Protein AF-A0A3S4GK94-F1 (afdb_monomer_lite)

Radius of gyration: 13.46 Å; chains: 1; bounding box: 30×26×32 Å

pLDDT: mean 85.86, std 12.52, range [37.81, 97.5]

Structure (mmCIF, N/CA/C/O backbone):
data_AF-A0A3S4GK94-F1
#
_entry.id   AF-A0A3S4GK94-F1
#
loop_
_atom_site.group_PDB
_atom_site.id
_atom_site.type_symbol
_atom_site.label_atom_id
_atom_site.label_alt_id
_atom_site.label_comp_id
_atom_site.label_asym_id
_atom_site.label_entity_id
_atom_site.label_seq_id
_atom_site.pdbx_PDB_ins_code
_atom_site.Cartn_x
_atom_site.Cartn_y
_atom_site.Cartn_z
_atom_site.occupancy
_atom_site.B_iso_or_equiv
_atom_site.auth_seq_id
_atom_site.auth_comp_id
_atom_site.auth_asym_id
_atom_site.auth_atom_id
_atom_site.pdbx_PDB_model_num
ATOM 1 N N . MET A 1 1 ? -9.749 -9.965 5.903 1.00 66.94 1 MET A N 1
ATOM 2 C CA . ME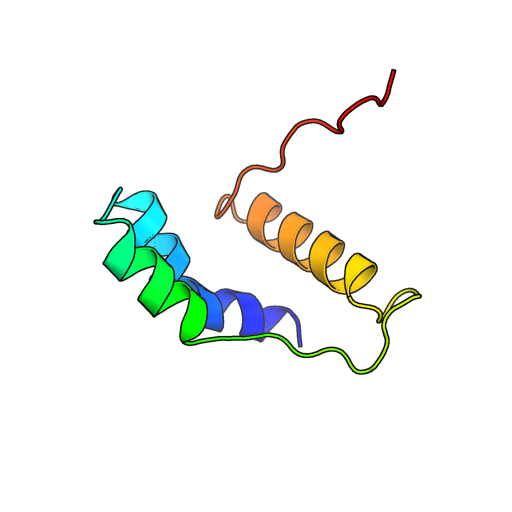T A 1 1 ? -9.53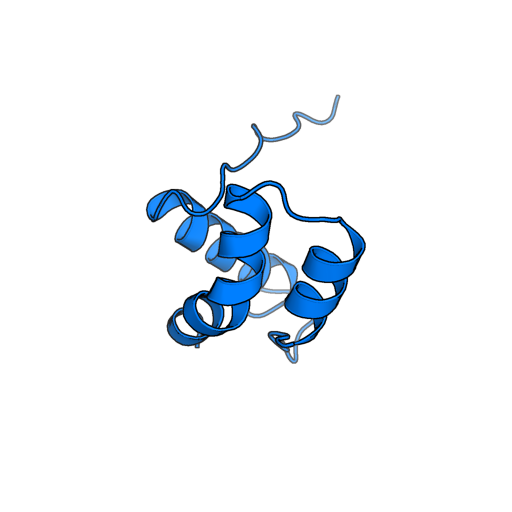7 -8.577 5.432 1.00 66.94 1 MET A CA 1
ATOM 3 C C . MET A 1 1 ? -8.098 -8.339 4.958 1.00 66.94 1 MET A C 1
ATOM 5 O O . MET A 1 1 ? -7.905 -8.261 3.757 1.00 66.94 1 MET A O 1
ATOM 9 N N . LEU A 1 2 ? -7.071 -8.349 5.823 1.00 72.56 2 LEU A N 1
ATOM 10 C CA . LEU A 1 2 ? -5.665 -8.129 5.401 1.00 72.56 2 LEU A CA 1
ATOM 11 C C . LEU A 1 2 ? -5.063 -9.234 4.508 1.00 72.56 2 LEU A C 1
ATOM 13 O O . LEU A 1 2 ? -4.114 -8.981 3.775 1.00 72.56 2 LEU A O 1
ATOM 17 N N . GLY A 1 3 ? -5.602 -10.458 4.557 1.00 72.56 3 GLY A N 1
ATOM 18 C CA . GLY A 1 3 ? -5.161 -11.552 3.681 1.00 72.56 3 GLY A CA 1
ATOM 19 C C . GLY A 1 3 ? -5.392 -11.265 2.193 1.00 72.56 3 GLY A C 1
ATOM 20 O O . GLY A 1 3 ? -4.502 -11.519 1.391 1.00 72.56 3 GLY A O 1
ATOM 21 N N . ALA A 1 4 ? -6.535 -10.659 1.848 1.00 80.88 4 ALA A N 1
ATOM 22 C CA . ALA A 1 4 ? -6.866 -10.290 0.470 1.00 80.88 4 ALA A CA 1
ATOM 23 C C . ALA A 1 4 ? -6.021 -9.110 -0.040 1.00 80.88 4 ALA A C 1
ATOM 25 O O . ALA A 1 4 ? -5.726 -9.037 -1.226 1.00 80.88 4 ALA A O 1
ATOM 26 N N . ALA A 1 5 ? -5.576 -8.216 0.854 1.00 84.69 5 ALA A N 1
ATOM 27 C CA . ALA A 1 5 ? -4.760 -7.062 0.474 1.00 84.69 5 ALA A CA 1
ATOM 28 C C . ALA A 1 5 ? -3.406 -7.462 -0.131 1.00 84.69 5 ALA A C 1
ATOM 30 O O . ALA A 1 5 ? -2.924 -6.810 -1.047 1.00 84.69 5 ALA A O 1
ATOM 31 N N . GLN A 1 6 ? -2.812 -8.563 0.336 1.00 82.31 6 GLN A N 1
ATOM 32 C CA . GLN A 1 6 ? -1.580 -9.088 -0.252 1.00 82.31 6 GLN A CA 1
ATOM 33 C C . GLN A 1 6 ? -1.782 -9.501 -1.716 1.00 82.31 6 GLN A C 1
ATOM 35 O O . GLN A 1 6 ? -0.978 -9.132 -2.563 1.00 82.31 6 GLN A O 1
ATOM 40 N N . GLN A 1 7 ? -2.846 -10.259 -1.995 1.00 89.25 7 GLN A N 1
ATOM 41 C CA . GLN A 1 7 ? -3.174 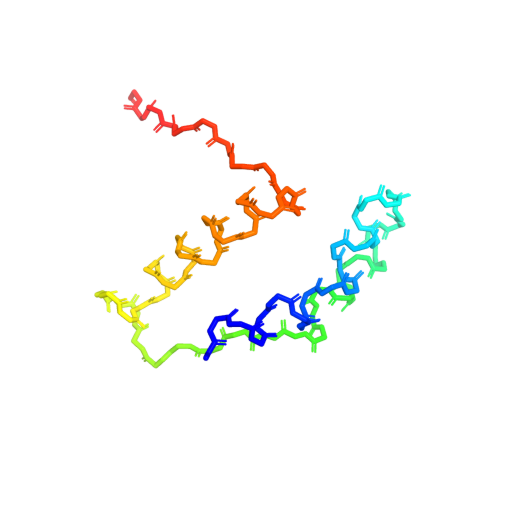-10.706 -3.351 1.00 89.25 7 GLN A CA 1
ATOM 42 C C . GLN A 1 7 ? -3.503 -9.509 -4.250 1.00 89.25 7 GLN A C 1
ATOM 44 O O . GLN A 1 7 ? -3.019 -9.437 -5.372 1.00 89.25 7 GLN A O 1
ATOM 49 N N . GLY A 1 8 ? -4.240 -8.524 -3.726 1.00 92.00 8 GLY A N 1
ATOM 50 C CA . GLY A 1 8 ? -4.550 -7.290 -4.450 1.00 92.00 8 GLY A CA 1
ATOM 51 C C . GLY A 1 8 ? -3.310 -6.505 -4.891 1.00 92.00 8 GLY A C 1
ATOM 52 O O . GLY A 1 8 ? -3.287 -5.973 -5.994 1.00 92.00 8 GLY A O 1
ATOM 53 N N . TYR A 1 9 ? -2.251 -6.482 -4.075 1.00 94.69 9 TYR A N 1
ATOM 54 C CA . TYR A 1 9 ? -0.997 -5.792 -4.405 1.00 94.69 9 TYR A CA 1
ATOM 55 C C . TYR A 1 9 ? 0.049 -6.664 -5.118 1.00 94.69 9 TYR A C 1
ATOM 57 O O . TYR A 1 9 ? 1.144 -6.175 -5.400 1.00 94.69 9 TYR A O 1
ATOM 65 N N . GLU A 1 10 ? -0.237 -7.933 -5.426 1.00 93.44 10 GLU A N 1
ATOM 66 C CA . GLU A 1 10 ? 0.749 -8.866 -5.993 1.00 93.44 10 GLU A CA 1
ATOM 67 C C . GLU A 1 10 ? 1.356 -8.348 -7.302 1.00 93.44 10 GLU A C 1
ATOM 69 O O . GLU A 1 10 ? 2.580 -8.346 -7.458 1.00 93.44 10 GLU A O 1
ATOM 74 N N . ARG A 1 11 ? 0.515 -7.818 -8.200 1.00 95.81 11 ARG A N 1
ATOM 75 C CA . ARG A 1 11 ? 0.943 -7.245 -9.483 1.00 95.81 11 ARG A CA 1
ATOM 76 C C . ARG A 1 11 ? 1.942 -6.104 -9.292 1.00 95.81 11 ARG A C 1
ATOM 78 O O . ARG A 1 11 ? 3.009 -6.103 -9.903 1.00 95.81 11 ARG A O 1
ATOM 85 N N . TYR A 1 12 ? 1.622 -5.161 -8.409 1.00 96.38 12 TYR A N 1
ATOM 86 C CA . TYR A 1 12 ? 2.508 -4.051 -8.065 1.00 96.38 12 TYR A CA 1
ATOM 87 C C . TYR A 1 12 ? 3.832 -4.544 -7.456 1.00 96.38 12 TYR A C 1
ATOM 89 O O . TYR A 1 12 ? 4.912 -4.115 -7.868 1.00 96.38 12 TYR A O 1
ATOM 97 N N . LEU A 1 13 ? 3.770 -5.482 -6.506 1.00 94.44 13 LEU A N 1
ATOM 98 C CA . LEU A 1 13 ? 4.950 -6.027 -5.830 1.00 94.44 13 LEU A CA 1
ATOM 99 C C . LEU A 1 13 ? 5.876 -6.784 -6.793 1.00 94.44 13 LEU A C 1
ATOM 101 O O . LEU A 1 13 ? 7.100 -6.696 -6.655 1.00 94.44 13 LEU A O 1
ATOM 105 N N . GLN A 1 14 ? 5.311 -7.485 -7.777 1.00 95.06 14 GLN A N 1
ATOM 106 C CA . GLN A 1 14 ? 6.066 -8.146 -8.836 1.00 95.06 14 GLN A CA 1
ATOM 107 C C . GLN A 1 14 ? 6.798 -7.131 -9.721 1.00 95.06 14 GLN A C 1
ATOM 109 O O . GLN A 1 14 ? 8.015 -7.240 -9.873 1.00 95.06 14 GLN A O 1
ATOM 114 N N . LEU A 1 15 ? 6.093 -6.119 -10.239 1.00 96.62 15 LEU A N 1
ATOM 115 C CA . LEU A 1 15 ? 6.690 -5.077 -11.085 1.00 96.62 15 LEU A CA 1
ATOM 116 C C . LEU A 1 15 ? 7.814 -4.329 -10.357 1.00 96.62 15 LEU A C 1
ATOM 118 O O . LEU A 1 15 ? 8.865 -4.056 -10.935 1.00 96.62 15 LEU A O 1
ATOM 122 N N . ARG A 1 16 ? 7.638 -4.076 -9.055 1.00 95.19 16 ARG A N 1
ATOM 123 C CA . ARG A 1 16 ? 8.677 -3.496 -8.196 1.00 95.19 16 ARG A CA 1
ATOM 124 C C . ARG A 1 16 ? 9.918 -4.386 -8.107 1.00 95.19 16 ARG A C 1
ATOM 126 O O . ARG A 1 16 ? 11.038 -3.886 -8.183 1.00 95.19 16 ARG A O 1
ATOM 133 N N . ARG A 1 17 ? 9.738 -5.701 -7.935 1.00 93.62 17 ARG A N 1
ATOM 134 C CA . ARG A 1 17 ? 10.841 -6.678 -7.866 1.00 93.62 17 ARG A CA 1
ATOM 135 C C . ARG A 1 17 ? 11.606 -6.763 -9.187 1.00 93.62 17 ARG A C 1
ATOM 137 O O . ARG A 1 17 ? 12.825 -6.896 -9.171 1.00 93.62 17 ARG A O 1
ATOM 144 N N . GLU A 1 18 ? 10.893 -6.662 -10.302 1.00 95.88 18 GLU A N 1
ATOM 145 C CA . GLU A 1 18 ? 11.447 -6.678 -11.660 1.00 95.88 18 GLU A CA 1
ATOM 146 C C . GLU A 1 18 ? 12.062 -5.333 -12.076 1.00 95.88 18 GLU A C 1
ATOM 148 O O . GLU A 1 18 ? 12.680 -5.255 -13.133 1.00 95.88 18 GLU A O 1
ATOM 153 N N . ARG A 1 19 ? 11.943 -4.290 -11.237 1.00 95.00 19 ARG A N 1
ATOM 154 C CA . ARG A 1 19 ? 12.363 -2.913 -11.547 1.00 95.00 19 ARG A CA 1
ATOM 155 C C . ARG A 1 19 ? 11.755 -2.410 -12.861 1.00 95.00 19 ARG A C 1
ATOM 157 O O . ARG A 1 19 ? 12.444 -1.806 -13.677 1.00 95.00 19 ARG A O 1
ATOM 164 N N . ALA A 1 20 ? 10.468 -2.690 -13.054 1.00 96.88 20 ALA A N 1
ATOM 165 C CA . ALA A 1 20 ? 9.718 -2.234 -14.214 1.00 96.88 20 ALA A CA 1
ATOM 166 C C . ALA A 1 20 ? 9.613 -0.700 -14.269 1.00 96.88 20 ALA A C 1
ATOM 168 O O . ALA A 1 20 ? 9.871 0.002 -13.287 1.00 96.88 20 ALA A O 1
ATOM 169 N N . GLU A 1 21 ? 9.165 -0.193 -15.416 1.00 97.50 21 GLU A N 1
ATOM 170 C CA . GLU A 1 21 ? 8.956 1.237 -15.629 1.00 97.50 21 GLU A CA 1
ATOM 171 C C . GLU A 1 21 ? 8.032 1.852 -14.558 1.00 97.50 21 GLU A C 1
ATOM 173 O O . GLU A 1 21 ? 6.970 1.284 -14.259 1.00 97.50 21 GLU A O 1
ATOM 178 N N . PRO A 1 22 ? 8.369 3.036 -14.005 1.00 96.19 22 PRO A N 1
ATOM 179 C CA . PRO A 1 22 ? 7.587 3.675 -12.946 1.00 96.19 22 PRO A CA 1
ATOM 180 C C . PRO A 1 22 ? 6.105 3.836 -13.282 1.00 96.19 22 PRO A C 1
ATOM 182 O O . PRO A 1 22 ? 5.249 3.653 -12.420 1.00 96.19 22 PRO A O 1
ATOM 185 N N . GLN A 1 23 ? 5.784 4.122 -14.544 1.00 97.25 23 GLN A N 1
ATOM 186 C CA . GLN A 1 23 ? 4.404 4.298 -14.986 1.00 97.25 23 GLN A CA 1
ATOM 187 C C . GLN A 1 23 ? 3.585 3.004 -14.895 1.00 97.25 23 GLN A C 1
ATOM 189 O O . GLN A 1 23 ? 2.431 3.040 -14.471 1.00 97.25 23 GLN A O 1
ATOM 194 N N . ALA A 1 24 ? 4.190 1.855 -15.211 1.00 95.81 24 ALA A N 1
ATOM 195 C CA . ALA A 1 24 ? 3.545 0.555 -15.055 1.00 95.81 24 ALA A CA 1
ATOM 196 C C . ALA A 1 24 ? 3.350 0.202 -13.572 1.00 95.81 24 ALA A C 1
ATOM 198 O O . ALA A 1 24 ? 2.304 -0.326 -13.198 1.00 95.81 24 ALA A O 1
ATOM 199 N N . MET A 1 25 ? 4.318 0.543 -12.713 1.00 96.00 25 MET A N 1
ATOM 200 C CA . MET A 1 25 ? 4.176 0.353 -11.266 1.00 96.00 25 MET A CA 1
ATOM 201 C C . MET A 1 25 ? 3.046 1.207 -10.679 1.00 96.00 25 MET A C 1
ATOM 203 O O . MET A 1 25 ? 2.260 0.700 -9.885 1.00 96.00 25 MET A O 1
ATOM 207 N N . LEU A 1 26 ? 2.942 2.483 -11.067 1.00 95.69 26 LEU A N 1
ATOM 208 C CA . LEU A 1 26 ? 1.886 3.387 -10.593 1.00 95.69 26 LEU A CA 1
ATOM 209 C C . LEU A 1 26 ? 0.495 2.945 -11.061 1.00 95.69 26 LEU A C 1
ATOM 211 O O . LEU A 1 26 ? -0.460 3.000 -10.283 1.00 95.69 26 LEU A O 1
ATOM 215 N N . ALA A 1 27 ? 0.387 2.469 -12.304 1.00 96.62 27 ALA A N 1
ATOM 216 C CA . ALA A 1 27 ? -0.849 1.893 -12.819 1.00 96.62 27 ALA A CA 1
ATOM 217 C C . ALA A 1 27 ? -1.261 0.668 -11.988 1.00 96.62 27 ALA A C 1
ATOM 219 O O . ALA A 1 27 ? -2.352 0.658 -11.426 1.00 96.62 27 ALA A O 1
ATOM 220 N N . ALA A 1 28 ? -0.346 -0.288 -11.795 1.00 96.50 28 ALA A N 1
ATOM 221 C CA . ALA A 1 28 ? -0.598 -1.492 -11.005 1.00 96.50 28 ALA A CA 1
ATOM 222 C C . ALA A 1 28 ? -0.907 -1.206 -9.529 1.00 96.50 28 ALA A C 1
ATOM 224 O O . ALA A 1 28 ? -1.693 -1.914 -8.908 1.00 96.50 28 ALA A O 1
ATOM 225 N N . PHE A 1 29 ? -0.304 -0.168 -8.943 1.00 95.00 29 PHE A N 1
ATOM 226 C CA . PHE A 1 29 ? -0.619 0.245 -7.575 1.00 95.00 29 PHE A CA 1
ATOM 227 C C . PHE A 1 29 ? -2.057 0.765 -7.447 1.00 95.00 29 PHE A C 1
ATOM 229 O O . PHE A 1 29 ? -2.691 0.581 -6.411 1.00 95.00 29 PHE A O 1
ATOM 236 N N . SER A 1 30 ? -2.579 1.388 -8.505 1.00 94.19 30 SER A N 1
ATOM 237 C CA . SER A 1 30 ? -3.925 1.971 -8.529 1.00 94.19 30 SER A CA 1
ATOM 238 C C . SER A 1 30 ? -5.029 0.940 -8.804 1.00 94.19 30 SER A C 1
ATOM 240 O O . SER A 1 30 ? -6.204 1.247 -8.623 1.00 94.19 30 SER A O 1
ATOM 242 N N . GLU A 1 31 ? -4.674 -0.282 -9.215 1.00 94.75 31 GLU A N 1
ATOM 243 C CA . GLU A 1 31 ? -5.621 -1.376 -9.488 1.00 94.75 31 GLU A CA 1
ATOM 244 C C . GLU A 1 31 ? -6.298 -1.917 -8.217 1.00 94.75 31 GLU A C 1
ATOM 246 O O . GLU A 1 31 ? -7.363 -2.531 -8.295 1.00 94.75 31 GLU A O 1
ATOM 251 N N . PHE A 1 32 ? -5.710 -1.689 -7.038 1.00 94.19 32 PHE A N 1
ATOM 252 C CA . PHE A 1 32 ? -6.242 -2.178 -5.770 1.00 94.19 32 PHE A CA 1
ATOM 253 C C . PHE A 1 3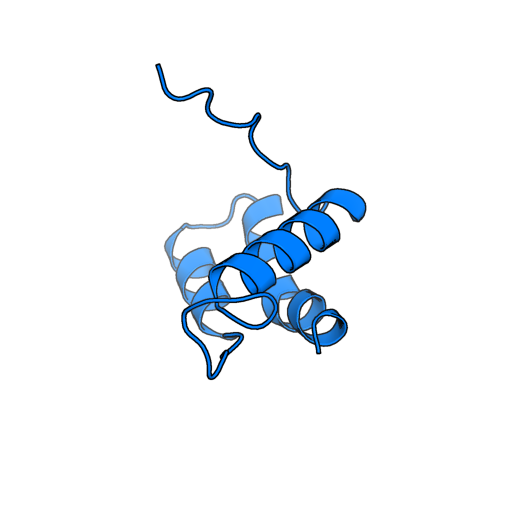2 ? -6.062 -1.165 -4.635 1.00 94.19 32 PHE A C 1
ATOM 255 O O . PHE A 1 32 ? -4.967 -0.665 -4.380 1.00 94.19 32 PHE A O 1
ATOM 262 N N . GLN A 1 33 ? -7.135 -0.922 -3.876 1.00 91.06 33 GLN A N 1
ATOM 263 C CA . GLN A 1 33 ? -7.108 -0.039 -2.714 1.00 91.06 33 GLN A CA 1
ATOM 264 C C . GLN A 1 33 ? -7.851 -0.655 -1.528 1.00 91.06 33 GLN A C 1
ATOM 266 O O . GLN A 1 33 ? -9.011 -1.056 -1.630 1.00 91.06 33 GLN A O 1
ATOM 271 N N . LEU A 1 34 ? -7.189 -0.688 -0.370 1.00 89.00 34 LEU A N 1
ATOM 272 C CA . LEU A 1 34 ? -7.822 -1.053 0.891 1.00 89.00 34 LEU A CA 1
ATOM 273 C C . LEU A 1 34 ? -8.461 0.187 1.528 1.00 89.00 34 LEU A C 1
ATOM 275 O O . LEU A 1 34 ? -7.770 1.151 1.852 1.00 89.00 34 LEU A O 1
ATOM 279 N N . LEU A 1 35 ? -9.777 0.151 1.730 1.00 87.50 35 LEU A N 1
ATOM 280 C CA . LEU A 1 35 ? -10.530 1.251 2.333 1.00 87.50 35 LEU A CA 1
ATOM 281 C C . LEU A 1 35 ? -10.840 0.961 3.803 1.00 87.50 35 LEU A C 1
ATOM 283 O O . LEU A 1 35 ? -11.242 -0.147 4.163 1.00 87.50 35 LEU A O 1
ATOM 287 N N . CYS A 1 36 ? -10.661 1.976 4.648 1.00 86.56 36 CYS A N 1
ATOM 288 C CA . CYS A 1 36 ? -10.956 1.929 6.079 1.00 86.56 36 CYS A CA 1
ATOM 289 C C . CYS A 1 36 ? -11.935 3.050 6.421 1.00 86.56 36 CYS A C 1
ATOM 291 O O . CYS A 1 36 ? -11.743 4.186 5.995 1.00 86.56 36 CYS A O 1
ATOM 293 N N . ALA A 1 37 ? -12.980 2.733 7.188 1.00 84.25 37 ALA A N 1
ATOM 294 C CA . ALA A 1 37 ? -14.014 3.706 7.543 1.00 84.25 37 ALA A CA 1
ATOM 295 C C . ALA A 1 37 ? -13.532 4.741 8.574 1.00 84.25 37 ALA A C 1
ATOM 297 O O . ALA A 1 37 ? -14.021 5.867 8.600 1.00 84.25 37 ALA A O 1
ATOM 298 N N . LEU A 1 38 ? -12.574 4.364 9.427 1.00 82.75 38 LEU A N 1
ATOM 299 C CA . LEU A 1 38 ? -12.035 5.222 10.479 1.00 82.75 38 LEU A CA 1
ATOM 300 C C . LEU A 1 38 ? -10.703 5.834 10.038 1.00 82.75 38 LEU A C 1
ATOM 302 O O . LEU A 1 38 ? -9.905 5.194 9.351 1.00 82.75 38 LEU A O 1
ATOM 306 N N . ARG A 1 39 ? -10.441 7.071 10.467 1.00 72.62 39 ARG A N 1
ATOM 307 C CA . ARG A 1 39 ? -9.124 7.704 10.294 1.00 72.62 39 ARG A CA 1
ATOM 308 C C . ARG A 1 39 ? -8.156 7.289 11.403 1.00 72.62 39 ARG A C 1
ATOM 310 O O . ARG A 1 39 ? -7.009 6.975 11.107 1.00 72.62 39 ARG A O 1
ATOM 317 N N . GLU A 1 40 ? -8.643 7.195 12.638 1.00 71.44 40 GLU A N 1
ATOM 318 C CA . GLU A 1 40 ? -7.847 6.911 13.838 1.00 71.44 40 GLU A CA 1
ATOM 319 C C . GLU A 1 40 ? -8.271 5.613 14.543 1.00 71.44 40 GLU A C 1
ATOM 321 O O . GLU A 1 40 ? -9.321 5.031 14.257 1.00 71.44 40 GLU A O 1
ATOM 326 N N . GLY A 1 41 ? -7.433 5.155 15.477 1.00 69.75 41 GLY A N 1
ATOM 327 C CA . GLY A 1 41 ? -7.658 3.948 16.270 1.00 69.75 41 GLY A CA 1
ATOM 328 C C . GLY A 1 41 ? -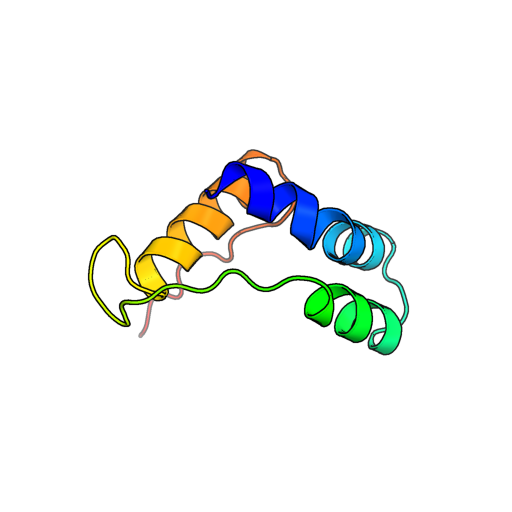7.161 2.657 15.604 1.00 69.75 41 GLY A C 1
ATOM 329 O O . GLY A 1 41 ? -6.635 2.672 14.489 1.00 69.75 41 GLY A O 1
ATOM 330 N N . PRO A 1 42 ? -7.333 1.497 16.263 1.00 70.25 42 PRO A N 1
ATOM 331 C CA . PRO A 1 42 ? -6.779 0.220 15.809 1.00 70.25 42 PRO A CA 1
ATOM 332 C C . PRO A 1 42 ? -7.376 -0.278 14.490 1.00 70.25 42 PRO A C 1
ATOM 334 O O . PRO A 1 42 ? -6.846 -1.218 13.911 1.00 70.25 42 PRO A O 1
ATOM 337 N N . TYR A 1 43 ? -8.462 0.316 13.999 1.00 76.69 43 TYR A N 1
ATOM 338 C CA . TYR A 1 43 ? -9.052 0.035 12.683 1.00 76.69 43 TYR A CA 1
ATOM 339 C C . TYR A 1 43 ? -8.999 1.251 11.747 1.00 76.69 43 TYR A C 1
ATOM 341 O O . TYR A 1 43 ? -9.593 1.227 10.671 1.00 76.69 43 TYR A O 1
ATOM 349 N N . GLY A 1 44 ? -8.293 2.302 12.168 1.00 84.00 44 GLY A N 1
ATOM 350 C CA . GLY A 1 44 ? -7.995 3.461 11.349 1.00 84.00 44 GLY A CA 1
ATOM 351 C C . GLY A 1 44 ? -6.903 3.179 10.323 1.00 84.00 44 GLY A C 1
ATOM 352 O O . GLY A 1 44 ? -6.251 2.130 10.349 1.00 84.00 44 GLY A O 1
ATOM 353 N N . VAL A 1 45 ? -6.684 4.145 9.433 1.00 86.88 45 VAL A N 1
ATOM 354 C CA . VAL A 1 45 ? -5.704 4.046 8.341 1.00 86.88 45 VAL A CA 1
ATOM 355 C C . VAL A 1 45 ? -4.306 3.711 8.870 1.00 86.88 45 VAL A C 1
ATOM 357 O O . VAL A 1 45 ? -3.680 2.787 8.357 1.00 86.88 45 VAL A O 1
ATOM 360 N N . SER A 1 46 ? -3.847 4.375 9.938 1.00 86.00 46 SER A N 1
ATOM 361 C CA . SER A 1 46 ? -2.513 4.130 10.511 1.00 86.00 46 SER A CA 1
ATOM 362 C C . SER A 1 46 ? -2.342 2.688 10.994 1.00 86.00 46 SER A C 1
ATOM 364 O O . SER A 1 46 ? -1.416 2.000 10.575 1.00 86.00 46 SER A O 1
ATOM 366 N N . GLY A 1 47 ? -3.286 2.173 11.791 1.00 87.19 47 GLY A N 1
ATOM 367 C CA . GLY A 1 47 ? -3.209 0.800 12.304 1.00 87.19 47 GLY A CA 1
ATOM 368 C C . GLY A 1 47 ? -3.390 -0.267 11.218 1.00 87.19 47 GLY A C 1
ATOM 369 O O . GLY A 1 47 ? -2.895 -1.391 11.336 1.00 87.19 47 GLY A O 1
ATOM 370 N N . VAL A 1 48 ? -4.109 0.047 10.139 1.00 88.88 48 VAL A N 1
ATOM 371 C CA . VAL A 1 48 ? -4.218 -0.845 8.979 1.00 88.88 48 VAL A CA 1
ATOM 372 C C . VAL A 1 48 ? -2.923 -0.867 8.174 1.00 88.88 48 VAL A C 1
ATOM 374 O O . VAL A 1 48 ? -2.467 -1.966 7.846 1.00 88.88 48 VAL A O 1
ATOM 377 N N . ASN A 1 49 ? -2.304 0.289 7.934 1.00 88.75 49 ASN A N 1
ATOM 378 C CA . ASN A 1 49 ? -1.018 0.385 7.249 1.00 88.75 49 ASN A CA 1
ATOM 379 C C . ASN A 1 49 ? 0.075 -0.362 8.016 1.00 88.75 49 ASN A C 1
ATOM 381 O O . ASN A 1 49 ? 0.678 -1.270 7.451 1.00 88.75 49 ASN A O 1
ATOM 385 N N . GLU A 1 50 ? 0.243 -0.100 9.316 1.00 88.81 50 GLU A N 1
ATOM 386 C CA . GLU A 1 50 ? 1.251 -0.776 10.146 1.00 88.81 50 GLU A CA 1
ATOM 387 C C . GLU A 1 50 ? 1.118 -2.306 10.083 1.00 88.81 50 GLU A C 1
ATOM 389 O O . GLU A 1 50 ? 2.090 -3.035 9.875 1.00 88.81 50 GLU A O 1
ATOM 394 N N . ARG A 1 51 ? -0.107 -2.834 10.213 1.00 89.38 51 ARG A N 1
ATOM 395 C CA . ARG A 1 51 ? -0.334 -4.288 10.151 1.00 89.38 51 ARG A CA 1
ATOM 396 C C . ARG A 1 51 ? -0.103 -4.864 8.760 1.00 89.38 51 ARG A C 1
ATOM 398 O O . ARG A 1 51 ? 0.354 -6.007 8.657 1.00 89.38 51 ARG A O 1
ATOM 405 N N . LEU A 1 52 ? -0.447 -4.122 7.708 1.00 90.06 52 LEU A N 1
ATOM 406 C CA . LEU A 1 52 ? -0.196 -4.530 6.330 1.00 90.06 52 LEU A CA 1
ATOM 407 C C . LEU A 1 52 ? 1.309 -4.581 6.058 1.00 90.06 52 LEU A C 1
ATOM 409 O O . LEU A 1 52 ? 1.799 -5.601 5.577 1.00 90.06 52 LEU A O 1
ATOM 413 N N . GLU A 1 53 ? 2.053 -3.547 6.441 1.00 91.69 53 GLU A N 1
ATOM 414 C CA . GLU A 1 53 ? 3.503 -3.491 6.276 1.00 91.69 53 GLU A CA 1
ATOM 415 C C . GLU A 1 53 ? 4.204 -4.609 7.052 1.00 91.69 53 GLU A C 1
ATOM 417 O O . GLU A 1 53 ? 5.003 -5.351 6.483 1.00 91.69 53 GLU A O 1
ATOM 422 N N . GLN A 1 54 ? 3.840 -4.825 8.320 1.00 91.38 54 GLN A N 1
ATOM 423 C CA . GLN A 1 54 ? 4.359 -5.932 9.132 1.00 91.38 54 GLN A CA 1
ATOM 424 C C . GLN A 1 54 ? 4.066 -7.302 8.508 1.00 91.38 54 GLN A C 1
ATOM 426 O O . GLN A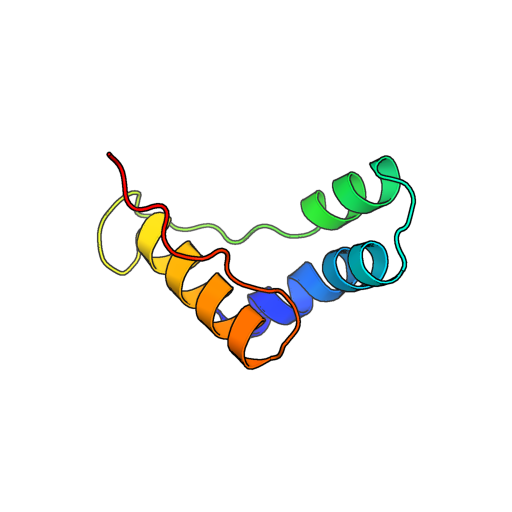 1 54 ? 4.855 -8.243 8.626 1.00 91.38 54 GLN A O 1
ATOM 431 N N . ARG A 1 55 ? 2.915 -7.460 7.847 1.00 91.06 55 ARG A N 1
ATOM 432 C CA . ARG A 1 55 ? 2.582 -8.692 7.124 1.00 91.06 55 ARG A CA 1
ATOM 433 C C . ARG A 1 55 ? 3.459 -8.860 5.882 1.00 91.06 55 ARG A C 1
ATOM 435 O O . ARG A 1 55 ? 4.051 -9.925 5.720 1.00 91.06 55 ARG A O 1
ATOM 442 N N . LEU A 1 56 ? 3.557 -7.832 5.043 1.00 91.00 56 LEU A N 1
ATOM 443 C CA . LEU A 1 56 ? 4.360 -7.865 3.818 1.00 91.00 56 LEU A CA 1
ATOM 444 C C . LEU A 1 56 ? 5.855 -8.050 4.127 1.00 91.00 56 LEU A C 1
ATOM 446 O O . LEU A 1 56 ? 6.538 -8.797 3.428 1.00 91.00 56 LEU A O 1
ATOM 450 N N . ASN A 1 57 ? 6.350 -7.454 5.213 1.00 92.56 57 ASN A N 1
ATOM 451 C CA . ASN A 1 57 ? 7.722 -7.618 5.689 1.00 92.56 57 ASN A CA 1
ATOM 452 C C . ASN A 1 57 ? 8.005 -9.049 6.169 1.00 92.56 57 ASN A C 1
ATOM 454 O O . ASN A 1 57 ? 8.995 -9.653 5.758 1.00 92.56 57 ASN A O 1
ATOM 458 N N . ARG A 1 58 ? 7.101 -9.655 6.958 1.00 91.19 58 ARG A N 1
ATOM 459 C CA . ARG A 1 58 ? 7.222 -11.071 7.371 1.00 91.19 58 ARG A CA 1
ATOM 460 C C . ARG A 1 58 ? 7.289 -12.037 6.187 1.00 91.19 58 ARG A C 1
ATOM 462 O O . ARG A 1 58 ? 7.909 -13.089 6.289 1.00 91.19 58 ARG A O 1
ATOM 469 N N . GLN A 1 59 ? 6.673 -11.673 5.068 1.00 88.75 59 GLN A N 1
ATOM 470 C CA . GLN A 1 59 ? 6.685 -12.443 3.823 1.00 88.75 59 GLN A CA 1
ATOM 471 C C . GLN A 1 59 ? 7.842 -12.074 2.887 1.00 88.75 59 GLN A C 1
ATOM 473 O O . GLN A 1 59 ? 7.937 -12.629 1.796 1.00 88.75 59 GLN A O 1
ATOM 478 N N . ARG A 1 60 ? 8.718 -11.145 3.294 1.00 89.94 60 ARG A N 1
ATOM 479 C CA . ARG A 1 60 ? 9.821 -10.599 2.486 1.00 89.94 60 ARG A CA 1
ATOM 480 C C . ARG A 1 60 ? 9.364 -9.928 1.183 1.00 89.94 60 ARG A C 1
ATOM 482 O O . ARG A 1 60 ? 10.155 -9.771 0.257 1.00 89.94 60 ARG A O 1
ATOM 489 N N . ALA A 1 61 ? 8.099 -9.515 1.110 1.00 89.62 61 ALA A N 1
ATOM 490 C CA . ALA A 1 61 ? 7.550 -8.797 -0.036 1.00 89.62 61 ALA A CA 1
ATOM 491 C C . ALA A 1 61 ? 8.002 -7.330 -0.056 1.00 89.62 61 ALA A C 1
ATOM 493 O O . ALA A 1 61 ? 8.184 -6.756 -1.130 1.00 89.62 61 ALA A O 1
ATOM 494 N N . ILE A 1 62 ? 8.220 -6.739 1.124 1.00 91.06 62 ILE A N 1
ATOM 495 C CA . ILE A 1 62 ? 8.834 -5.420 1.328 1.00 91.06 62 ILE A CA 1
ATOM 496 C C . ILE A 1 62 ? 9.866 -5.498 2.457 1.00 91.06 62 ILE A C 1
ATOM 498 O O . ILE A 1 62 ? 9.866 -6.458 3.222 1.00 91.06 62 ILE A O 1
ATOM 502 N N . ALA A 1 63 ? 10.712 -4.476 2.565 1.00 90.44 63 ALA A N 1
ATOM 503 C CA . ALA A 1 63 ? 11.540 -4.243 3.741 1.00 90.44 63 ALA A CA 1
ATOM 504 C C . ALA A 1 63 ? 10.989 -3.015 4.466 1.00 90.44 63 ALA A C 1
ATOM 506 O O . ALA A 1 63 ? 10.754 -1.987 3.828 1.00 90.44 63 ALA A O 1
ATOM 507 N N . LEU A 1 64 ? 10.767 -3.135 5.773 1.00 86.19 64 LEU A N 1
ATOM 508 C CA . LEU A 1 64 ? 10.443 -1.980 6.602 1.00 86.19 64 LEU A CA 1
ATOM 509 C C . LEU A 1 64 ? 11.698 -1.114 6.782 1.00 86.19 64 LEU A C 1
ATOM 511 O O . LEU A 1 64 ? 12.765 -1.664 7.078 1.00 86.19 64 LEU A O 1
ATOM 515 N N . PRO A 1 65 ? 11.604 0.216 6.612 1.00 78.62 65 PRO A N 1
ATOM 516 C CA . PRO A 1 65 ? 12.692 1.099 6.998 1.00 78.62 65 PRO A CA 1
ATOM 517 C C . PRO A 1 65 ? 12.926 0.991 8.510 1.00 78.62 65 PRO A C 1
ATOM 519 O O . PRO A 1 65 ? 12.004 0.699 9.277 1.00 78.62 65 PRO A O 1
ATOM 522 N N . ALA A 1 66 ? 14.165 1.233 8.945 1.00 72.62 66 ALA A N 1
ATOM 523 C CA . ALA A 1 66 ? 14.430 1.433 10.364 1.00 72.62 66 ALA A CA 1
ATOM 524 C C . ALA A 1 66 ? 13.522 2.567 10.876 1.00 72.62 66 ALA A C 1
ATOM 526 O O . ALA A 1 66 ? 13.294 3.525 10.127 1.00 72.62 66 ALA A O 1
ATOM 527 N N . PRO A 1 67 ? 12.980 2.470 12.105 1.00 63.03 67 PRO A N 1
ATOM 528 C CA . PRO A 1 67 ? 12.176 3.546 12.657 1.00 63.03 67 PRO A CA 1
ATOM 529 C C . PRO A 1 67 ? 12.993 4.834 12.576 1.00 63.03 67 PRO A C 1
ATOM 531 O O . PRO A 1 67 ? 14.127 4.881 13.053 1.00 63.03 67 PRO A O 1
ATOM 534 N N . LEU A 1 68 ? 12.435 5.854 11.919 1.00 56.00 68 LEU A N 1
ATOM 535 C CA . LEU A 1 68 ? 13.009 7.190 11.939 1.00 56.00 68 LEU A CA 1
ATOM 536 C C . LEU A 1 68 ? 12.978 7.639 13.400 1.00 56.00 68 LEU A C 1
ATOM 538 O O . LEU A 1 68 ? 11.925 8.006 13.918 1.00 56.00 68 LEU A O 1
ATOM 542 N N . SER A 1 69 ? 14.116 7.558 14.088 1.00 49.25 69 SER A N 1
ATOM 543 C CA . SER A 1 69 ? 14.323 8.290 15.329 1.00 49.25 69 SER A CA 1
ATOM 544 C C . SER A 1 69 ? 14.236 9.767 14.962 1.00 49.25 69 SER A C 1
ATOM 546 O O . SER A 1 69 ? 15.189 10.322 14.415 1.00 49.25 69 SER A O 1
ATOM 548 N N . LEU A 1 70 ? 13.062 10.365 15.158 1.00 48.34 70 LEU A N 1
ATOM 549 C CA . LEU A 1 70 ? 12.887 11.810 15.091 1.00 48.34 70 LEU A CA 1
ATOM 550 C C . LEU A 1 70 ? 13.833 12.425 16.134 1.00 48.34 70 LEU A C 1
ATOM 552 O O . LEU A 1 70 ? 13.633 12.230 17.333 1.00 48.34 70 LEU A O 1
ATOM 556 N N . VAL A 1 71 ? 14.898 13.067 15.645 1.00 37.81 71 VAL A N 1
ATOM 557 C CA . VAL A 1 71 ? 15.669 14.088 16.371 1.00 37.81 71 VAL A CA 1
ATOM 558 C C . VAL A 1 71 ? 14.853 15.371 16.372 1.00 37.81 71 VAL A C 1
ATOM 560 O O . VAL A 1 71 ? 14.247 15.661 15.314 1.00 37.81 71 VAL A O 1
#

Foldseek 3Di:
DLVVVCVLLVQLLVCVVVVHDPVSNVVSVVSDDDDFPACDDCRHPVVSVVVSVVVCVVVVSDPDDDPPPDD

Sequence (71 aa):
MLGAAQQGYERYLQLRRERAEPQAMLAAFSEFQLLCALREGPYGVSGVNERLEQRLNRQRAIALPAPLSLV

Secondary structure (DSSP, 8-state):
-HHHHHHHTHHHHHHHHTT--HHHHHHHHHT-----SBSSSTTBHHHHHHHHHHHHHHTTSS-PPPP----

Organism: Klebsiella pneumoniae (NCBI:txid573)

InterPro domains:
  IPR027417 P-loop containing nucleoside triphosphate hydrolase [G3DSA:3.40.50.300] (1-70)